Protein AF-A0A7V9IMY9-F1 (afdb_monomer_lite)

Secondary structure (DSSP, 8-state):
-HHHHHHSSTHHHH-HHHHHHH-EEEE-SSSSSS-SEEEEESS--EEEEEEEPPGGG--TT-TTTGGGS--TT-S-TT---SS--SS--SEEEEEEEEEEEEEETTT--EEEEEEEEEEEEESTTHHHH--

pLDDT: mean 79.29, std 16.55, range [34.88, 95.94]

Sequence (131 aa):
MLLEQTISTDEFARNREGVYAAARVSSDYNGDGVADSVAVLAERPTCLRARSVSLVDLDPSNPQDAPCFASASLSNPGLLPGSGGPAGSLCADTEWQLRVRSTDAQTGAAVTLNQGVTVRTAVIGLNTMCN

Radius of gyration: 18.72 Å; chains: 1; bounding box: 50×26×48 Å

Structure (mmCIF, N/CA/C/O backbone):
data_AF-A0A7V9IMY9-F1
#
_entry.id   AF-A0A7V9IMY9-F1
#
loop_
_atom_site.group_PDB
_atom_site.id
_atom_site.type_symbol
_atom_site.label_atom_id
_atom_site.label_alt_id
_atom_site.label_comp_id
_atom_site.label_asym_id
_atom_site.label_entity_id
_atom_site.label_seq_id
_atom_site.pdbx_PDB_ins_code
_atom_site.Cartn_x
_atom_site.Cartn_y
_atom_site.Cartn_z
_atom_site.occupancy
_atom_site.B_iso_or_equiv
_atom_site.auth_seq_id
_atom_site.auth_comp_id
_atom_site.auth_asym_id
_atom_site.auth_atom_id
_atom_site.pdbx_PDB_model_num
ATOM 1 N N . MET A 1 1 ? -10.168 3.951 2.131 1.00 67.75 1 MET A N 1
ATOM 2 C CA . MET A 1 1 ? -9.712 2.692 2.769 1.00 67.75 1 MET A CA 1
ATOM 3 C C . MET A 1 1 ? -8.195 2.758 2.940 1.00 67.75 1 MET A C 1
ATOM 5 O O . MET A 1 1 ? -7.551 3.255 2.027 1.00 67.75 1 MET A O 1
ATOM 9 N N . LEU A 1 2 ? -7.629 2.316 4.078 1.00 82.94 2 LEU A N 1
ATOM 10 C CA . LEU A 1 2 ? -6.191 2.477 4.385 1.00 82.94 2 LEU A CA 1
ATOM 11 C C . LEU A 1 2 ? -5.270 1.810 3.351 1.00 82.94 2 LEU A C 1
ATOM 13 O O . LEU A 1 2 ? -4.263 2.397 2.974 1.00 82.94 2 LEU A O 1
ATOM 17 N N . LEU A 1 3 ? -5.623 0.610 2.881 1.00 81.75 3 LEU A N 1
ATOM 18 C CA . LEU A 1 3 ? -4.826 -0.125 1.891 1.00 81.75 3 LEU A CA 1
ATOM 19 C C . LEU A 1 3 ? -4.687 0.666 0.591 1.00 81.75 3 LEU A C 1
ATOM 21 O O . LEU A 1 3 ? -3.566 0.912 0.167 1.00 81.75 3 LEU A O 1
ATOM 25 N N . GLU A 1 4 ? -5.799 1.168 0.048 1.00 77.62 4 GLU A N 1
ATOM 26 C CA . GLU A 1 4 ? -5.789 2.034 -1.138 1.00 77.62 4 GLU A CA 1
ATOM 27 C C . GLU A 1 4 ? -4.909 3.270 -0.934 1.00 77.62 4 GLU A C 1
ATOM 29 O O . GLU A 1 4 ? -4.053 3.535 -1.761 1.00 77.62 4 GLU A O 1
ATOM 34 N N . GLN A 1 5 ? -5.032 3.978 0.197 1.00 76.94 5 GLN A N 1
ATOM 35 C CA . GLN A 1 5 ? -4.184 5.149 0.480 1.00 76.94 5 GLN A CA 1
ATOM 36 C C . GLN A 1 5 ? -2.697 4.795 0.603 1.00 76.94 5 GLN A C 1
ATOM 38 O O . GLN A 1 5 ? -1.836 5.601 0.263 1.00 76.94 5 GLN A O 1
ATOM 43 N N . THR A 1 6 ? -2.401 3.592 1.099 1.00 77.56 6 THR A N 1
ATOM 44 C CA . THR A 1 6 ? -1.031 3.097 1.250 1.00 77.56 6 THR A CA 1
ATOM 45 C C . THR A 1 6 ? -0.400 2.863 -0.120 1.00 77.56 6 THR A C 1
ATOM 47 O O . THR A 1 6 ? 0.736 3.269 -0.327 1.00 77.56 6 THR A O 1
ATOM 50 N N . ILE A 1 7 ? -1.124 2.243 -1.058 1.00 79.94 7 ILE A N 1
ATOM 51 C CA . ILE A 1 7 ? -0.578 1.837 -2.366 1.00 79.94 7 ILE A CA 1
ATOM 52 C C . ILE A 1 7 ? -0.800 2.860 -3.485 1.00 79.94 7 ILE A C 1
ATOM 54 O O . ILE A 1 7 ? -0.134 2.780 -4.511 1.00 79.94 7 ILE A O 1
ATOM 58 N N . SER A 1 8 ? -1.714 3.822 -3.317 1.00 74.38 8 SER A N 1
ATOM 59 C CA . SER A 1 8 ? -2.053 4.815 -4.348 1.00 74.38 8 SER A CA 1
ATOM 60 C C . SER A 1 8 ? -1.018 5.932 -4.498 1.00 74.38 8 SER A C 1
ATOM 62 O O . SER A 1 8 ? -1.232 6.861 -5.273 1.00 74.38 8 SER A O 1
ATOM 64 N N . THR A 1 9 ? 0.061 5.899 -3.717 1.00 67.69 9 THR A N 1
ATOM 65 C CA . THR A 1 9 ? 1.118 6.913 -3.738 1.00 67.69 9 THR A CA 1
ATOM 66 C C . THR A 1 9 ? 2.412 6.297 -4.253 1.00 67.69 9 THR A C 1
ATOM 68 O O . THR A 1 9 ? 2.756 5.167 -3.905 1.00 67.69 9 THR A O 1
ATOM 71 N N . ASP A 1 10 ? 3.161 7.047 -5.064 1.00 67.31 10 ASP A N 1
ATOM 72 C CA . ASP A 1 10 ? 4.508 6.63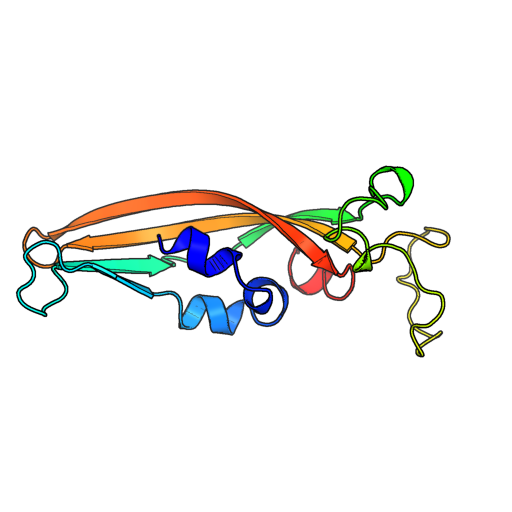4 -5.480 1.00 67.31 10 ASP A CA 1
ATOM 73 C C . ASP A 1 10 ? 5.475 6.532 -4.283 1.00 67.31 10 ASP A C 1
ATOM 75 O O . ASP A 1 10 ? 6.491 5.838 -4.344 1.00 67.31 10 ASP A O 1
ATOM 79 N N . GLU A 1 11 ? 5.113 7.163 -3.165 1.00 73.06 11 GLU A N 1
ATOM 80 C CA . GLU A 1 11 ? 5.820 7.128 -1.893 1.00 73.06 11 GLU A CA 1
ATOM 81 C C . GLU A 1 11 ? 5.939 5.709 -1.329 1.00 73.06 11 GLU A C 1
ATOM 83 O O . GLU A 1 11 ? 6.949 5.393 -0.706 1.00 73.06 11 GLU A O 1
ATOM 88 N N . PHE A 1 12 ? 4.989 4.806 -1.605 1.00 79.56 12 PHE A N 1
ATOM 89 C CA . PHE A 1 12 ? 5.133 3.402 -1.197 1.00 79.56 12 PHE A CA 1
ATOM 90 C C . PHE A 1 12 ? 6.365 2.749 -1.832 1.00 79.56 12 PHE A C 1
ATOM 92 O O . PHE A 1 12 ? 7.090 2.006 -1.168 1.00 79.56 12 PHE A O 1
ATOM 99 N N . ALA A 1 13 ? 6.638 3.075 -3.098 1.00 70.31 13 ALA A N 1
ATOM 100 C CA . ALA A 1 13 ? 7.803 2.588 -3.824 1.00 70.31 13 ALA A CA 1
ATOM 101 C C . ALA A 1 13 ? 9.092 3.352 -3.467 1.00 70.31 13 ALA A C 1
ATOM 103 O O . ALA A 1 13 ? 10.178 2.790 -3.579 1.00 70.31 13 ALA A O 1
ATOM 104 N N . ARG A 1 14 ? 9.005 4.617 -3.031 1.00 71.31 14 ARG A N 1
ATOM 105 C CA . ARG A 1 14 ? 10.181 5.470 -2.750 1.00 71.31 14 ARG A CA 1
ATOM 106 C C . ARG A 1 14 ? 10.624 5.480 -1.286 1.00 71.31 14 ARG A C 1
ATOM 108 O O . ARG A 1 14 ? 11.816 5.577 -1.011 1.00 71.31 14 ARG A O 1
ATOM 115 N N . ASN A 1 15 ? 9.681 5.387 -0.356 1.00 76.31 15 ASN A N 1
ATOM 116 C CA . ASN A 1 15 ? 9.878 5.557 1.081 1.00 76.31 15 ASN A CA 1
ATOM 117 C C . ASN A 1 15 ? 8.898 4.676 1.875 1.00 76.31 15 ASN A C 1
ATOM 119 O O . ASN A 1 15 ? 8.089 5.133 2.687 1.00 76.31 15 ASN A O 1
ATOM 123 N N . ARG A 1 16 ? 8.994 3.366 1.650 1.00 77.81 16 ARG A N 1
ATOM 124 C CA . ARG A 1 16 ? 8.134 2.362 2.288 1.00 77.81 16 ARG A CA 1
ATOM 125 C C . ARG A 1 16 ? 8.086 2.476 3.813 1.00 77.81 16 ARG A C 1
ATOM 127 O O . ARG A 1 16 ? 7.026 2.302 4.404 1.00 77.81 16 ARG A O 1
ATOM 134 N N . GLU A 1 17 ? 9.220 2.744 4.458 1.00 81.31 17 GLU A N 1
ATOM 135 C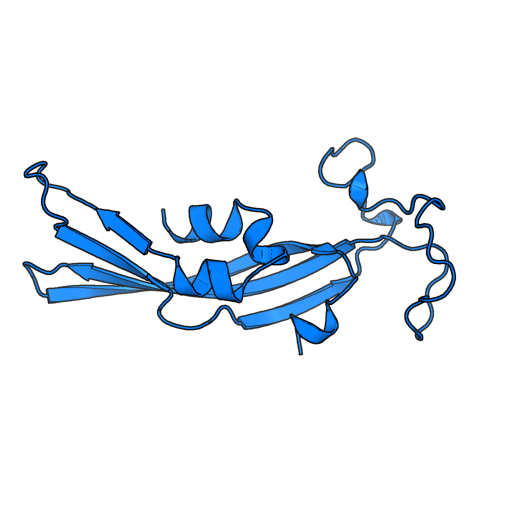 CA . GLU A 1 17 ? 9.286 2.852 5.922 1.00 81.31 17 GLU A CA 1
ATOM 136 C C . GLU A 1 17 ? 8.540 4.088 6.438 1.00 81.31 17 GLU A C 1
ATOM 138 O O . GLU A 1 17 ? 7.842 3.996 7.448 1.00 81.31 17 GLU A O 1
ATOM 143 N N . GLY A 1 18 ? 8.621 5.214 5.720 1.00 83.81 18 GLY A N 1
ATOM 144 C CA . GLY A 1 18 ? 7.825 6.404 6.011 1.00 83.81 18 GLY A CA 1
ATOM 145 C C . GLY A 1 18 ? 6.329 6.149 5.838 1.00 83.81 18 GLY A C 1
ATOM 146 O O . GLY A 1 18 ? 5.548 6.475 6.733 1.00 83.81 18 GLY A O 1
ATOM 147 N N . VAL A 1 19 ? 5.935 5.488 4.743 1.00 83.62 19 VAL A N 1
ATOM 148 C CA . VAL A 1 19 ? 4.536 5.094 4.512 1.00 83.62 19 VAL A CA 1
ATOM 149 C C . VAL A 1 19 ? 4.042 4.155 5.611 1.00 83.62 19 VAL A C 1
ATOM 151 O O . VAL A 1 19 ? 2.973 4.385 6.167 1.00 83.62 19 VAL A O 1
ATOM 154 N N . TYR A 1 20 ? 4.827 3.142 5.985 1.00 85.88 20 TYR A N 1
ATOM 155 C CA . TYR A 1 20 ? 4.481 2.231 7.076 1.00 85.88 20 TYR A CA 1
ATOM 156 C C . TYR A 1 20 ? 4.270 2.969 8.402 1.00 85.88 20 TYR A C 1
ATOM 158 O O . TYR A 1 20 ? 3.269 2.741 9.078 1.00 85.88 20 TYR A O 1
ATOM 166 N N . ALA A 1 21 ? 5.184 3.875 8.758 1.00 86.56 21 ALA A N 1
ATOM 167 C CA . ALA A 1 21 ? 5.111 4.626 10.007 1.00 86.56 21 ALA A CA 1
ATOM 168 C C . ALA A 1 21 ? 3.914 5.594 10.059 1.00 86.56 21 ALA A C 1
ATOM 170 O O . ALA A 1 21 ? 3.362 5.826 11.135 1.00 86.56 21 ALA A O 1
ATOM 171 N N . ALA A 1 22 ? 3.510 6.152 8.915 1.00 87.12 22 ALA A N 1
ATOM 172 C CA . ALA A 1 22 ? 2.414 7.115 8.820 1.00 87.12 22 ALA A CA 1
ATOM 173 C C . ALA A 1 22 ? 1.037 6.478 8.546 1.00 87.12 22 ALA A C 1
ATOM 175 O O . ALA A 1 22 ? 0.018 7.149 8.713 1.00 87.12 22 ALA A O 1
ATOM 176 N N . ALA A 1 23 ? 0.983 5.208 8.128 1.00 90.31 23 ALA A N 1
ATOM 177 C CA . ALA A 1 23 ? -0.235 4.536 7.677 1.00 90.31 23 ALA A CA 1
ATOM 178 C C . ALA A 1 23 ? -1.303 4.437 8.779 1.00 90.31 23 ALA A C 1
ATOM 180 O O . ALA A 1 23 ? -1.274 3.561 9.650 1.00 90.31 23 ALA A O 1
ATOM 181 N N . ARG A 1 24 ? -2.294 5.325 8.693 1.00 92.81 24 ARG A N 1
ATOM 182 C CA . ARG A 1 24 ? -3.415 5.423 9.625 1.00 92.81 24 ARG A CA 1
ATOM 183 C C . ARG A 1 24 ? -4.654 5.961 8.925 1.00 92.81 24 ARG A C 1
ATOM 185 O O . ARG A 1 24 ? -4.586 6.970 8.234 1.00 92.81 24 ARG A O 1
ATOM 192 N N . VAL A 1 25 ? -5.801 5.344 9.192 1.00 92.50 25 VAL A N 1
ATOM 193 C CA . VAL A 1 25 ? -7.118 5.912 8.872 1.00 92.50 25 VAL A CA 1
ATOM 194 C C . VAL A 1 25 ? -7.980 5.864 10.123 1.00 92.50 25 VAL A C 1
ATOM 196 O O . VAL A 1 25 ? -8.184 4.796 10.696 1.00 92.50 25 VAL A O 1
ATOM 199 N N . SER A 1 26 ? -8.488 7.023 10.526 1.00 93.50 26 SER A N 1
ATOM 200 C CA . SER A 1 26 ? -9.511 7.141 11.561 1.00 93.50 26 SER A CA 1
ATOM 201 C C . SER A 1 26 ? -10.885 7.205 10.899 1.00 93.50 26 SER A C 1
ATOM 203 O O . SER A 1 26 ? -11.043 7.883 9.884 1.00 93.50 26 SER A O 1
ATOM 205 N N . SER A 1 27 ? -11.858 6.492 11.454 1.00 92.31 27 SER A N 1
ATOM 206 C CA . SER A 1 27 ? -13.257 6.530 11.024 1.00 92.31 27 SER A CA 1
ATOM 207 C C . SER A 1 27 ? -14.126 6.963 12.196 1.00 92.31 27 SER A C 1
ATOM 209 O O . SER A 1 27 ? -13.998 6.408 13.284 1.00 92.31 27 SER A O 1
ATOM 211 N N . ASP A 1 28 ? -14.980 7.945 11.945 1.00 92.81 28 ASP A N 1
ATOM 212 C CA . ASP A 1 28 ? -16.042 8.414 12.832 1.00 92.81 28 ASP A CA 1
ATOM 213 C C . ASP A 1 28 ? -17.364 8.050 12.142 1.00 92.81 28 ASP A C 1
ATOM 215 O O . ASP A 1 28 ? -17.648 8.524 11.036 1.00 92.81 28 ASP A O 1
ATOM 219 N N . TYR A 1 29 ? -18.100 7.106 12.722 1.00 89.81 29 TYR A N 1
ATOM 220 C CA . TYR A 1 29 ? -19.331 6.568 12.149 1.00 89.81 29 TYR A CA 1
ATOM 221 C C . TYR A 1 29 ? -20.568 7.307 12.655 1.00 89.81 29 TYR A C 1
ATOM 223 O O . TYR A 1 29 ? -21.603 7.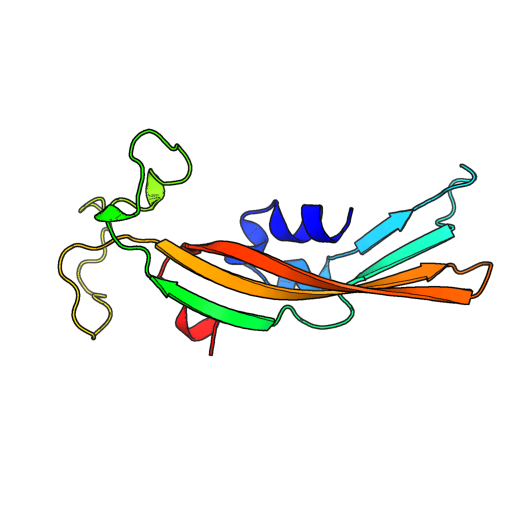272 11.983 1.00 89.81 29 TYR A O 1
ATOM 231 N N . ASN A 1 30 ? -20.481 7.943 13.825 1.00 90.31 30 ASN A N 1
ATOM 232 C CA . ASN A 1 30 ? -21.605 8.611 14.476 1.00 90.31 30 ASN A CA 1
ATOM 233 C C . ASN A 1 30 ? -21.599 10.146 14.274 1.00 90.31 30 ASN A C 1
ATOM 235 O O . ASN A 1 30 ? -22.629 10.790 14.487 1.00 90.31 30 ASN A O 1
ATOM 239 N N . GLY A 1 31 ? -20.488 10.711 13.796 1.00 92.31 31 GLY A N 1
ATOM 240 C CA . GLY A 1 31 ? -20.309 12.124 13.474 1.00 92.31 31 GLY A CA 1
ATOM 241 C C . GLY A 1 31 ? -20.045 13.030 14.680 1.00 92.31 31 GLY A C 1
ATOM 242 O O . GLY A 1 31 ? -20.291 14.235 14.578 1.00 92.31 31 GLY A O 1
ATOM 243 N N . ASP A 1 32 ? -19.605 12.492 15.818 1.00 93.56 32 ASP A N 1
ATOM 244 C CA . ASP A 1 32 ? -19.355 13.262 17.044 1.00 93.56 32 ASP A CA 1
ATOM 245 C C . ASP A 1 32 ? -17.976 13.954 17.078 1.00 93.56 32 ASP A C 1
ATOM 247 O O . ASP A 1 32 ? -17.686 14.732 17.994 1.00 93.56 32 ASP A O 1
ATOM 251 N N . GLY A 1 33 ? -17.146 13.734 16.052 1.00 91.88 33 GLY A N 1
ATOM 252 C CA . GLY A 1 33 ? -15.805 14.301 15.930 1.00 91.88 33 GLY A CA 1
ATOM 253 C C . GLY A 1 33 ? -14.724 13.509 16.672 1.00 91.88 33 GLY A C 1
ATOM 254 O O . GLY A 1 33 ? -13.556 13.914 16.654 1.00 91.88 33 GLY A O 1
ATOM 255 N N . VAL A 1 34 ? -15.077 12.388 17.300 1.00 91.69 34 VAL A N 1
ATOM 256 C CA . VAL A 1 34 ? -14.166 11.419 17.907 1.00 91.69 34 VAL A CA 1
ATOM 257 C C . VAL A 1 34 ? -14.074 10.198 16.992 1.00 91.69 34 VAL A C 1
ATOM 259 O O . VAL A 1 34 ? -15.042 9.734 16.408 1.00 91.69 34 VAL A O 1
ATOM 262 N N . ALA A 1 35 ? -12.868 9.657 16.827 1.00 92.75 35 ALA A N 1
ATOM 263 C CA . ALA A 1 35 ? -12.696 8.452 16.026 1.00 92.75 35 ALA A CA 1
ATOM 264 C C . ALA A 1 35 ? -13.261 7.225 16.762 1.00 92.75 35 ALA A C 1
ATOM 266 O O . ALA A 1 35 ? -12.737 6.845 17.811 1.00 92.75 35 ALA A O 1
ATOM 267 N N . ASP A 1 36 ? -14.247 6.564 16.160 1.00 92.44 36 ASP A N 1
ATOM 268 C CA . ASP A 1 36 ? -14.792 5.287 16.629 1.00 92.44 36 ASP A CA 1
ATOM 269 C C . ASP A 1 36 ? -13.829 4.130 16.348 1.00 92.44 36 ASP A C 1
ATOM 271 O O . ASP A 1 36 ? -13.588 3.267 17.195 1.00 92.44 36 ASP A O 1
ATOM 275 N N . SER A 1 37 ? -13.241 4.122 15.147 1.00 93.88 37 SER A N 1
ATOM 276 C CA . SER A 1 37 ? -12.295 3.090 14.733 1.00 93.88 37 SER A CA 1
ATOM 277 C C . SER A 1 37 ? -11.021 3.664 14.141 1.00 93.88 37 SER A C 1
ATOM 279 O O . SER A 1 37 ? -11.015 4.663 13.420 1.00 93.88 37 SER A O 1
ATOM 281 N N . VAL A 1 38 ? -9.917 2.981 14.425 1.00 95.56 38 VAL A N 1
ATOM 282 C CA . VAL A 1 38 ? -8.598 3.300 13.897 1.00 95.56 38 VAL A CA 1
ATOM 283 C C . VAL A 1 38 ? -8.036 2.078 13.190 1.00 95.56 38 VAL A C 1
ATOM 285 O O . VAL A 1 38 ? -7.806 1.042 13.820 1.00 95.56 38 VAL A O 1
ATOM 288 N N . ALA A 1 39 ? -7.747 2.238 11.900 1.00 94.81 39 ALA A N 1
ATOM 289 C CA . ALA A 1 39 ? -7.001 1.286 11.094 1.00 94.81 39 ALA A CA 1
ATOM 290 C C . ALA A 1 39 ? -5.531 1.702 10.989 1.00 94.81 39 ALA A C 1
ATOM 292 O O . ALA A 1 39 ? -5.232 2.861 10.695 1.00 94.81 39 ALA A O 1
ATOM 293 N N . VAL A 1 40 ? -4.625 0.743 11.179 1.00 94.88 40 VAL A N 1
ATOM 294 C CA . VAL A 1 40 ? -3.171 0.893 10.996 1.00 94.88 40 VAL A CA 1
ATOM 295 C C . VAL A 1 40 ? -2.595 -0.325 10.277 1.00 94.88 40 VAL A C 1
ATOM 297 O O . VAL A 1 40 ? -3.207 -1.398 10.283 1.00 94.88 40 VAL A O 1
ATOM 300 N N . LEU A 1 41 ? -1.403 -0.192 9.693 1.00 92.88 41 LEU A N 1
ATOM 301 C CA . LEU A 1 41 ? -0.620 -1.366 9.304 1.00 92.88 41 LEU A CA 1
ATOM 302 C C . LEU A 1 41 ? -0.141 -2.084 10.571 1.00 92.88 41 LEU A C 1
ATOM 304 O O . LEU A 1 41 ? 0.481 -1.486 11.444 1.00 92.88 41 LEU A O 1
ATOM 308 N N . ALA A 1 42 ? -0.477 -3.364 10.689 1.00 92.94 42 ALA A N 1
ATOM 309 C CA . ALA A 1 42 ? -0.131 -4.180 11.848 1.00 92.94 42 ALA A CA 1
ATOM 310 C C . ALA A 1 42 ? 1.329 -4.655 11.808 1.00 92.94 42 ALA A C 1
ATOM 312 O O . ALA A 1 42 ? 1.922 -4.919 12.849 1.00 92.94 42 ALA A O 1
ATOM 313 N N . GLU A 1 43 ? 1.885 -4.782 10.604 1.00 91.19 43 GLU A N 1
ATOM 314 C CA . GLU A 1 43 ? 3.234 -5.270 10.327 1.00 91.19 43 GLU A CA 1
ATOM 315 C C . GLU A 1 43 ? 3.824 -4.480 9.154 1.00 91.19 43 GLU A C 1
ATOM 317 O O . GLU A 1 43 ? 3.083 -3.907 8.345 1.00 91.19 43 GLU A O 1
ATOM 322 N N . ARG A 1 44 ? 5.160 -4.464 9.042 1.00 89.00 44 ARG A N 1
ATOM 323 C CA . ARG A 1 44 ? 5.826 -3.866 7.879 1.00 89.00 44 ARG A CA 1
ATOM 324 C C . ARG A 1 44 ? 5.405 -4.603 6.599 1.00 89.00 44 ARG A C 1
ATOM 326 O O . ARG A 1 44 ? 5.381 -5.837 6.605 1.00 89.00 44 ARG A O 1
ATOM 333 N N . PRO A 1 45 ? 5.130 -3.881 5.496 1.00 89.44 45 PRO A N 1
ATOM 334 C CA . PRO A 1 45 ? 4.875 -4.494 4.199 1.00 89.44 45 PRO A CA 1
ATOM 335 C C . PRO A 1 45 ? 5.999 -5.451 3.806 1.00 89.44 45 PRO A C 1
ATOM 337 O O . PRO A 1 45 ? 7.173 -5.073 3.805 1.00 89.44 45 PRO A O 1
ATOM 340 N N . THR A 1 46 ? 5.629 -6.679 3.456 1.00 89.12 46 THR A N 1
ATOM 341 C CA . THR A 1 46 ? 6.587 -7.712 3.047 1.00 89.12 46 THR A CA 1
ATOM 342 C C . THR A 1 46 ? 6.455 -7.943 1.555 1.00 89.12 46 THR A C 1
ATOM 344 O O . THR A 1 46 ? 5.354 -8.212 1.074 1.00 89.12 46 THR A O 1
ATOM 347 N N . CYS A 1 47 ? 7.559 -7.831 0.822 1.00 89.88 47 CYS A N 1
ATOM 348 C CA . CYS A 1 47 ? 7.568 -8.208 -0.582 1.00 89.88 47 CYS A CA 1
ATOM 349 C C . CYS A 1 47 ? 7.627 -9.731 -0.686 1.00 89.88 47 CYS A C 1
ATOM 351 O O . CYS A 1 47 ? 8.510 -10.361 -0.111 1.00 89.88 47 CYS A O 1
ATOM 353 N N . LEU A 1 48 ? 6.675 -10.315 -1.404 1.00 91.25 48 LEU A N 1
ATOM 354 C CA . LEU A 1 48 ? 6.569 -11.754 -1.617 1.00 91.25 48 LEU A CA 1
ATOM 355 C C . LEU A 1 48 ? 7.297 -12.194 -2.887 1.00 91.25 48 LEU A C 1
ATOM 357 O O . LEU A 1 48 ? 7.917 -13.254 -2.912 1.00 91.25 48 LEU A O 1
ATOM 361 N N . ARG A 1 49 ? 7.195 -11.399 -3.957 1.00 87.50 49 ARG A N 1
ATOM 362 C CA . ARG A 1 49 ? 7.889 -11.658 -5.220 1.00 87.50 49 ARG A CA 1
ATOM 363 C C . ARG A 1 49 ? 8.141 -10.380 -5.997 1.00 87.50 49 ARG A C 1
ATOM 365 O O . ARG A 1 49 ? 7.378 -9.423 -5.905 1.00 87.50 49 ARG A O 1
ATOM 372 N N . ALA A 1 50 ? 9.180 -10.416 -6.818 1.00 86.44 50 ALA A N 1
ATOM 373 C CA . ALA A 1 50 ? 9.494 -9.379 -7.780 1.00 86.44 50 ALA A CA 1
ATOM 374 C C . ALA A 1 50 ? 9.835 -10.010 -9.131 1.00 86.44 50 ALA A C 1
ATOM 376 O O . ALA A 1 50 ? 10.513 -11.038 -9.192 1.00 86.44 50 ALA A O 1
ATOM 377 N N . ARG A 1 51 ? 9.369 -9.393 -10.215 1.00 84.62 51 ARG A N 1
ATOM 378 C CA . ARG A 1 51 ? 9.653 -9.815 -11.586 1.00 84.62 51 ARG A CA 1
ATOM 379 C C . ARG A 1 51 ? 9.930 -8.585 -12.440 1.00 84.62 51 ARG A C 1
ATOM 381 O O . ARG A 1 51 ? 9.056 -7.739 -12.595 1.00 84.62 51 ARG A O 1
ATOM 388 N N . SER A 1 52 ? 11.113 -8.516 -13.045 1.00 83.12 52 SER A N 1
ATOM 389 C CA . SER A 1 52 ? 11.401 -7.507 -14.069 1.00 83.12 52 SER A CA 1
ATOM 390 C C . SER A 1 52 ? 10.426 -7.640 -15.239 1.00 83.12 52 SER A C 1
ATOM 392 O O . SER A 1 52 ? 10.184 -8.747 -15.732 1.00 83.12 52 SER A O 1
ATOM 394 N N . VAL A 1 53 ? 9.869 -6.514 -15.678 1.00 83.31 53 VAL A N 1
ATOM 395 C CA . VAL A 1 53 ? 8.924 -6.472 -16.796 1.00 83.31 53 VAL A CA 1
ATOM 396 C C . VAL A 1 53 ? 9.704 -6.591 -18.106 1.00 83.31 53 VAL A C 1
ATOM 398 O O . VAL A 1 53 ? 10.784 -6.021 -18.259 1.00 83.31 53 VAL A O 1
ATOM 401 N N . SER A 1 54 ? 9.197 -7.366 -19.062 1.00 82.38 54 SER A N 1
ATOM 402 C CA . SER A 1 54 ? 9.805 -7.437 -20.393 1.00 82.38 54 SER A CA 1
ATOM 403 C C . SER A 1 54 ? 9.299 -6.294 -21.270 1.00 82.38 54 SER A C 1
ATOM 405 O O . SER A 1 54 ? 8.153 -5.884 -21.133 1.00 82.38 54 SER A O 1
ATOM 407 N N . LEU A 1 55 ? 10.102 -5.815 -22.227 1.00 80.44 55 LEU A N 1
ATOM 408 C CA . LEU A 1 55 ? 9.646 -4.784 -23.174 1.00 80.44 55 LEU A CA 1
ATOM 409 C C . LEU A 1 55 ? 8.429 -5.228 -24.000 1.00 80.44 55 LEU A C 1
ATOM 411 O O . LEU A 1 55 ? 7.626 -4.388 -24.381 1.00 80.44 55 LEU A O 1
ATOM 415 N N . VAL A 1 56 ? 8.285 -6.533 -24.263 1.00 81.94 56 VAL A N 1
ATOM 416 C CA . VAL A 1 56 ? 7.121 -7.081 -24.987 1.00 81.94 56 VAL A CA 1
ATOM 417 C C . VAL A 1 56 ? 5.843 -7.104 -24.143 1.00 81.94 56 VAL A C 1
ATOM 419 O O . VAL A 1 56 ? 4.763 -7.243 -24.703 1.00 81.94 56 VAL A O 1
ATOM 422 N N . ASP A 1 57 ? 5.973 -6.972 -22.819 1.00 83.25 57 ASP A N 1
ATOM 423 C CA . ASP A 1 57 ? 4.857 -6.932 -21.867 1.00 83.25 57 ASP A CA 1
ATOM 424 C C . ASP A 1 57 ? 4.406 -5.481 -21.575 1.00 83.25 57 ASP A C 1
ATOM 426 O O . ASP A 1 57 ? 3.496 -5.275 -20.772 1.00 83.25 57 ASP A O 1
ATOM 430 N N . LEU A 1 58 ? 5.052 -4.474 -22.183 1.00 83.69 58 LEU A N 1
ATOM 431 C CA . LEU A 1 58 ? 4.698 -3.060 -22.039 1.00 83.69 58 LEU A CA 1
ATOM 432 C C . LEU A 1 58 ? 3.752 -2.611 -23.152 1.00 83.69 58 LEU A C 1
ATOM 434 O O . LEU A 1 58 ? 3.976 -2.903 -24.329 1.00 83.69 58 LEU A O 1
ATOM 438 N N . ASP A 1 59 ? 2.753 -1.813 -22.789 1.00 86.56 59 ASP A N 1
ATOM 439 C CA . ASP A 1 59 ? 1.847 -1.181 -23.741 1.00 86.56 59 ASP A CA 1
ATOM 440 C C . ASP A 1 59 ? 2.226 0.301 -23.936 1.00 86.56 59 ASP A C 1
ATOM 442 O O . ASP A 1 59 ? 2.051 1.107 -23.023 1.00 86.56 59 ASP A O 1
ATOM 446 N N . PRO A 1 60 ? 2.711 0.720 -25.120 1.00 81.06 60 PRO A N 1
ATOM 447 C CA . PRO A 1 60 ? 3.071 2.118 -25.369 1.00 81.06 60 PRO A CA 1
ATOM 448 C C . PRO A 1 60 ? 1.869 3.075 -25.341 1.00 81.06 60 PRO A C 1
ATOM 450 O O . PRO A 1 60 ? 2.061 4.288 -25.256 1.00 81.06 60 PRO A O 1
ATOM 453 N N . SER A 1 61 ? 0.640 2.558 -25.425 1.00 87.56 61 SER A N 1
ATOM 454 C CA . SER A 1 61 ? -0.585 3.347 -25.271 1.00 87.56 61 SER A CA 1
ATOM 455 C C . SER A 1 61 ? -1.008 3.521 -23.809 1.00 87.56 61 SER A C 1
ATOM 457 O O . SER A 1 61 ? -1.826 4.394 -23.516 1.00 87.56 61 SER A O 1
ATOM 459 N N . ASN A 1 62 ? -0.419 2.751 -22.886 1.00 83.88 62 ASN A N 1
ATOM 460 C CA . ASN A 1 62 ? -0.641 2.869 -21.453 1.00 83.88 62 ASN A CA 1
ATOM 461 C C . ASN A 1 62 ? 0.310 3.922 -20.848 1.00 83.88 62 ASN A C 1
ATOM 463 O O . ASN A 1 62 ? 1.522 3.699 -20.780 1.00 83.88 62 ASN A O 1
ATOM 467 N N . PRO A 1 63 ? -0.203 5.049 -20.319 1.00 83.25 63 PRO A N 1
ATOM 468 C CA . PRO A 1 63 ? 0.637 6.078 -19.705 1.00 83.25 63 PRO A CA 1
ATOM 469 C C . PRO A 1 63 ? 1.472 5.579 -18.518 1.00 83.25 63 PRO A C 1
ATOM 471 O O . PRO A 1 63 ? 2.508 6.168 -18.219 1.00 83.25 63 PRO A O 1
ATOM 474 N N . GLN A 1 64 ? 1.044 4.501 -17.850 1.00 79.25 64 GLN A N 1
ATOM 475 C CA . GLN A 1 64 ? 1.777 3.894 -16.732 1.00 79.25 64 GLN A CA 1
ATOM 476 C C . GLN A 1 64 ? 3.021 3.116 -17.188 1.00 79.25 64 GLN A C 1
ATOM 478 O O . GLN A 1 64 ? 3.936 2.912 -16.393 1.00 79.25 64 GLN A O 1
ATOM 483 N N . ASP A 1 65 ? 3.082 2.728 -18.464 1.00 81.81 65 ASP A N 1
ATOM 484 C CA . ASP A 1 65 ? 4.199 1.972 -19.037 1.00 81.81 65 ASP A CA 1
ATOM 485 C C . ASP A 1 65 ? 5.216 2.882 -19.726 1.00 81.81 65 ASP A C 1
ATOM 487 O O . ASP A 1 65 ? 6.365 2.487 -19.923 1.00 81.81 65 ASP A O 1
ATOM 491 N N . ALA A 1 66 ? 4.838 4.128 -20.028 1.00 82.06 66 ALA A N 1
ATOM 492 C CA . ALA A 1 66 ? 5.719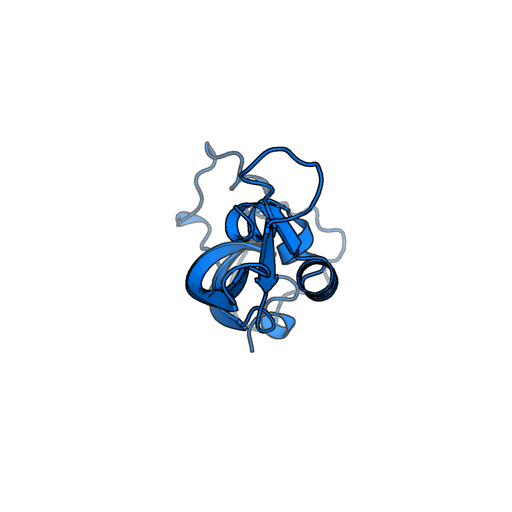 5.123 -20.633 1.00 82.06 66 ALA A CA 1
ATOM 493 C C . ALA A 1 66 ? 7.079 5.277 -19.905 1.00 82.06 66 ALA A C 1
ATOM 495 O O . ALA A 1 66 ? 8.103 5.293 -20.592 1.00 82.06 66 ALA A O 1
ATOM 496 N N . PRO A 1 67 ? 7.155 5.316 -18.555 1.00 79.50 67 PRO A N 1
ATOM 497 C CA . PRO A 1 67 ? 8.431 5.398 -17.830 1.00 79.50 67 PRO A CA 1
ATOM 498 C C . PRO A 1 67 ? 9.244 4.095 -17.862 1.00 79.50 67 PRO A C 1
ATOM 500 O O . PRO A 1 67 ? 10.432 4.093 -17.544 1.00 79.50 67 PRO A O 1
ATOM 503 N N . CYS A 1 68 ? 8.596 2.979 -18.197 1.00 81.50 68 CYS A N 1
ATOM 504 C CA . CYS A 1 68 ? 9.180 1.645 -18.188 1.00 81.50 68 CYS A CA 1
ATOM 505 C C . CYS A 1 68 ? 9.914 1.314 -19.489 1.00 81.50 68 CYS A C 1
ATOM 507 O O . CYS A 1 68 ? 10.718 0.377 -19.503 1.00 81.50 68 CYS A O 1
ATOM 509 N N . PHE A 1 69 ? 9.672 2.066 -20.565 1.00 80.06 69 PHE A N 1
ATOM 510 C CA . PHE A 1 69 ? 10.488 2.002 -21.771 1.00 80.06 69 PHE A CA 1
ATOM 511 C C . PHE A 1 69 ? 11.854 2.638 -21.497 1.00 80.06 69 PHE A C 1
ATOM 513 O O . PHE A 1 69 ? 11.950 3.740 -20.961 1.00 80.06 69 PHE A O 1
ATOM 520 N N . ALA A 1 70 ? 12.932 1.943 -21.862 1.00 66.88 70 ALA A N 1
ATOM 521 C CA . ALA A 1 70 ? 14.282 2.461 -21.695 1.00 66.88 70 ALA A CA 1
ATOM 522 C C . ALA A 1 70 ? 14.480 3.723 -22.547 1.00 66.88 70 ALA A C 1
ATOM 524 O O . ALA A 1 70 ? 14.636 3.634 -23.766 1.00 66.88 70 ALA A O 1
ATOM 525 N N . SER A 1 71 ? 14.539 4.904 -21.927 1.00 52.06 71 SER A N 1
ATOM 526 C CA . SER A 1 71 ? 15.218 6.022 -22.569 1.00 52.06 71 SER A CA 1
ATOM 527 C C . SER A 1 71 ? 16.718 5.801 -22.389 1.00 52.06 71 SER A C 1
ATOM 529 O O . SER A 1 71 ? 17.229 5.648 -21.279 1.00 52.06 71 SER A O 1
ATOM 531 N N . ALA A 1 72 ? 17.465 5.816 -23.487 1.00 41.16 72 ALA A N 1
ATOM 532 C CA . ALA A 1 72 ? 18.927 5.848 -23.488 1.00 41.16 72 ALA A CA 1
ATOM 533 C C . ALA A 1 72 ? 19.508 7.149 -22.866 1.00 41.16 72 ALA A C 1
ATOM 535 O O . ALA A 1 72 ? 20.620 7.550 -23.193 1.00 41.16 72 ALA A O 1
ATOM 536 N N . SER A 1 73 ? 18.754 7.840 -22.000 1.00 40.81 73 SER A N 1
ATOM 537 C CA . SER A 1 73 ? 19.069 9.148 -21.421 1.00 40.81 73 SER A CA 1
ATOM 538 C C . SER A 1 73 ? 19.282 9.116 -19.905 1.00 40.81 73 SER A C 1
ATOM 540 O O . SER A 1 73 ? 19.343 10.179 -19.290 1.00 40.81 73 SER A O 1
ATOM 542 N N . LEU A 1 74 ? 19.388 7.939 -19.275 1.00 42.28 74 LEU A N 1
ATOM 543 C CA . LEU A 1 74 ? 19.912 7.869 -17.912 1.00 42.28 74 LEU A CA 1
ATOM 544 C C . LEU A 1 74 ? 21.407 8.200 -17.961 1.00 42.28 74 LEU A C 1
ATOM 546 O O . LEU A 1 74 ? 22.230 7.405 -18.406 1.00 42.28 74 LEU A O 1
ATOM 550 N N . SER A 1 75 ? 21.743 9.397 -17.491 1.00 39.31 75 SER A N 1
ATOM 551 C CA . SER A 1 75 ? 23.059 10.050 -17.449 1.00 39.31 75 SER A CA 1
ATOM 552 C C . SER A 1 75 ? 24.135 9.319 -16.624 1.00 39.31 75 SER A C 1
ATOM 554 O O . SER A 1 75 ? 25.151 9.916 -16.285 1.00 39.31 75 SER A O 1
ATOM 556 N N . ASN A 1 76 ? 23.926 8.044 -16.284 1.00 42.25 76 ASN A N 1
ATOM 557 C C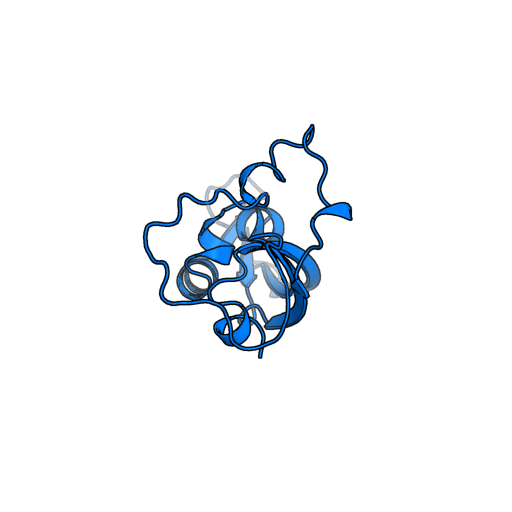A . ASN A 1 76 ? 24.851 7.195 -15.540 1.00 42.25 76 ASN A CA 1
ATOM 558 C C . ASN A 1 76 ? 25.078 5.871 -16.296 1.00 42.25 76 ASN A C 1
ATOM 560 O O . ASN A 1 76 ? 24.411 4.876 -16.016 1.00 42.25 76 ASN A O 1
ATOM 564 N N . PRO A 1 77 ? 26.051 5.819 -17.223 1.00 39.94 77 PRO A N 1
ATOM 565 C CA . PRO A 1 77 ? 26.359 4.626 -18.019 1.00 39.94 77 PRO A CA 1
ATOM 566 C C . PRO A 1 77 ? 27.080 3.514 -17.225 1.00 39.94 77 PRO A C 1
ATOM 568 O O . PRO A 1 77 ? 27.499 2.518 -17.806 1.00 39.94 77 PRO A O 1
ATOM 571 N N . GLY A 1 78 ? 27.265 3.676 -15.909 1.00 37.75 78 GLY A N 1
ATOM 572 C CA . GLY A 1 78 ? 28.123 2.817 -15.084 1.00 37.75 78 GLY A CA 1
ATOM 573 C C . GLY A 1 78 ? 27.423 1.720 -14.276 1.00 37.75 78 GLY A C 1
ATOM 574 O O . GLY A 1 78 ? 28.116 0.940 -13.631 1.00 37.75 78 GLY A O 1
ATOM 575 N N . LEU A 1 79 ? 26.088 1.643 -14.277 1.00 42.56 79 LEU A N 1
ATOM 576 C CA . LEU A 1 79 ? 25.348 0.674 -13.458 1.00 42.56 79 LEU A CA 1
ATOM 577 C C . LEU A 1 79 ? 24.371 -0.149 -14.306 1.00 42.56 79 LEU A C 1
ATOM 579 O O . LEU A 1 79 ? 23.155 -0.068 -14.159 1.00 42.56 79 LEU A O 1
ATOM 583 N N . LEU A 1 80 ? 24.923 -0.962 -15.205 1.00 44.78 80 LEU A N 1
ATOM 584 C CA . LEU A 1 80 ? 24.211 -2.139 -15.696 1.00 44.78 80 LEU A CA 1
ATOM 585 C C . LEU A 1 80 ? 24.097 -3.121 -14.516 1.00 44.78 80 LEU A C 1
ATOM 587 O O . LEU A 1 80 ? 25.136 -3.470 -13.948 1.00 44.78 80 LEU A O 1
ATOM 591 N N . PRO A 1 81 ? 22.900 -3.585 -14.111 1.00 40.91 81 PRO A N 1
ATOM 592 C CA . PRO A 1 81 ? 22.820 -4.686 -13.166 1.00 40.91 81 PRO A CA 1
ATOM 593 C C . PRO A 1 81 ? 23.492 -5.901 -13.810 1.00 40.91 81 PRO A C 1
ATOM 595 O O . PRO A 1 81 ? 23.116 -6.351 -14.894 1.00 40.91 81 PRO A O 1
ATOM 598 N N . GLY A 1 82 ? 24.547 -6.390 -13.159 1.00 36.94 82 GLY A N 1
ATOM 599 C CA . GLY A 1 82 ? 25.287 -7.577 -13.562 1.00 36.94 82 GLY A CA 1
ATOM 600 C C . GLY A 1 82 ? 24.413 -8.822 -13.454 1.00 36.94 82 GLY A C 1
ATOM 601 O O . GLY A 1 82 ? 24.438 -9.510 -12.442 1.00 36.94 82 GLY A O 1
ATOM 602 N N . SER A 1 83 ? 23.597 -9.070 -14.476 1.00 35.28 83 SER A N 1
ATOM 603 C CA . SER A 1 83 ? 23.052 -10.373 -14.885 1.00 35.28 83 SER A CA 1
ATOM 604 C C . SER A 1 83 ? 22.130 -10.195 -16.103 1.00 35.28 83 SER A C 1
ATOM 606 O O . SER A 1 83 ? 20.913 -10.159 -16.001 1.00 35.28 83 SER A O 1
ATOM 608 N N . GLY A 1 84 ? 22.740 -10.084 -17.288 1.00 36.91 84 GLY A N 1
ATOM 609 C CA . GLY A 1 84 ? 22.207 -10.657 -18.532 1.00 36.91 84 GLY A CA 1
ATOM 610 C C . GLY A 1 84 ? 20.813 -10.247 -19.026 1.00 36.91 84 GLY A C 1
ATOM 611 O O . GLY A 1 84 ? 19.976 -11.119 -19.234 1.00 36.91 84 GLY A O 1
ATOM 612 N N . GLY A 1 85 ? 20.605 -8.974 -19.370 1.00 34.88 85 GLY A N 1
ATOM 613 C CA . GLY A 1 85 ? 19.537 -8.580 -20.298 1.00 34.88 85 GLY A CA 1
ATOM 614 C C . GLY A 1 85 ? 19.972 -7.416 -21.201 1.00 34.88 85 GLY A C 1
ATOM 615 O O . GLY A 1 85 ? 20.491 -6.433 -20.673 1.00 34.88 85 GLY A O 1
ATOM 616 N N . PRO A 1 86 ? 19.809 -7.491 -22.540 1.00 42.97 86 PRO A N 1
ATOM 617 C CA . PRO A 1 86 ? 20.010 -6.336 -23.419 1.00 42.97 86 PRO A CA 1
ATOM 618 C C . PRO A 1 86 ? 18.926 -5.293 -23.112 1.00 42.97 86 PRO A C 1
ATOM 620 O O . PRO A 1 86 ? 17.877 -5.688 -22.618 1.00 42.97 86 PRO A O 1
ATOM 623 N N . ALA A 1 87 ? 19.173 -4.005 -23.393 1.00 52.28 87 ALA A N 1
ATOM 624 C CA . ALA A 1 87 ? 18.180 -2.914 -23.471 1.00 52.28 87 ALA A CA 1
ATOM 625 C C . ALA A 1 87 ? 16.746 -3.317 -23.040 1.00 52.28 87 ALA A C 1
ATOM 627 O O . ALA A 1 87 ? 15.929 -3.681 -23.881 1.00 52.28 87 ALA A O 1
ATOM 628 N N . GLY A 1 88 ? 16.488 -3.364 -21.729 1.00 63.66 88 GLY A N 1
ATOM 629 C CA . GLY A 1 88 ? 15.274 -3.946 -21.139 1.00 63.66 88 GLY A CA 1
ATOM 630 C C . GLY A 1 88 ? 14.387 -2.897 -20.471 1.00 63.66 88 GLY A C 1
ATOM 631 O O . GLY A 1 88 ? 14.751 -1.725 -20.417 1.00 63.66 88 GLY A O 1
ATOM 632 N N . SER A 1 89 ? 13.221 -3.301 -19.955 1.00 76.56 89 SER A N 1
ATOM 633 C CA . SER A 1 89 ? 12.354 -2.379 -19.212 1.00 76.56 89 SER A CA 1
ATOM 634 C C . SER A 1 89 ? 13.051 -1.835 -17.963 1.00 76.56 89 SER A C 1
ATOM 636 O O . SER A 1 89 ? 13.796 -2.551 -17.292 1.00 76.56 89 SER A O 1
ATOM 638 N N . LEU A 1 90 ? 12.760 -0.581 -17.615 1.00 83.38 90 LEU A N 1
ATOM 639 C CA . LEU A 1 90 ? 13.191 0.037 -16.359 1.00 83.38 90 LEU A CA 1
ATOM 640 C C . LEU A 1 90 ? 12.291 -0.326 -15.167 1.00 83.38 90 LEU A C 1
ATOM 642 O O . LEU A 1 90 ? 12.550 0.141 -14.057 1.00 83.38 90 LEU A O 1
ATOM 646 N N . CYS A 1 91 ? 11.261 -1.152 -15.369 1.00 85.50 91 CYS A N 1
ATOM 647 C CA . CYS A 1 91 ? 10.275 -1.490 -14.348 1.00 85.50 91 CYS A CA 1
ATOM 648 C C . CYS A 1 91 ? 10.270 -2.973 -13.955 1.00 85.50 91 CYS A C 1
ATOM 650 O O . CYS A 1 91 ? 10.618 -3.862 -14.735 1.00 85.50 91 CYS A O 1
ATOM 652 N N . ALA A 1 92 ? 9.821 -3.230 -12.732 1.00 85.06 92 ALA A N 1
ATOM 653 C CA . ALA A 1 92 ? 9.503 -4.543 -12.197 1.00 85.06 92 ALA A CA 1
ATOM 654 C C . ALA A 1 92 ? 8.101 -4.528 -11.578 1.00 85.06 92 ALA A C 1
ATOM 656 O O . ALA A 1 92 ? 7.705 -3.553 -10.935 1.00 85.06 92 ALA A O 1
ATOM 657 N N . ASP A 1 93 ? 7.381 -5.633 -11.739 1.00 86.50 93 ASP A N 1
ATOM 658 C CA . ASP A 1 93 ? 6.159 -5.901 -10.994 1.00 86.50 93 ASP A CA 1
ATOM 659 C C . ASP A 1 93 ? 6.535 -6.577 -9.674 1.00 86.50 93 ASP A C 1
ATOM 661 O O . ASP A 1 93 ? 7.259 -7.577 -9.642 1.00 86.50 93 ASP A O 1
ATOM 665 N N . THR A 1 94 ? 6.056 -6.008 -8.575 1.00 86.31 94 THR A N 1
ATOM 666 C CA . THR A 1 94 ? 6.300 -6.496 -7.216 1.00 86.31 94 THR A CA 1
ATOM 667 C C . THR A 1 94 ? 4.992 -6.862 -6.556 1.00 86.31 94 THR A C 1
ATOM 669 O O . THR A 1 94 ? 3.984 -6.189 -6.760 1.00 86.31 94 THR A O 1
ATOM 672 N N . GLU A 1 95 ? 5.001 -7.914 -5.750 1.00 90.44 95 GLU A N 1
ATOM 673 C CA . GLU A 1 95 ? 3.852 -8.296 -4.944 1.00 90.44 95 GLU A CA 1
ATOM 674 C C . GLU A 1 95 ? 4.150 -8.173 -3.476 1.00 90.44 95 GLU A C 1
ATOM 676 O O . GLU A 1 95 ? 5.184 -8.630 -2.993 1.00 90.44 95 GLU A O 1
ATOM 681 N N . TRP A 1 96 ? 3.192 -7.595 -2.770 1.00 89.88 96 TRP A N 1
ATOM 682 C CA . TRP A 1 96 ? 3.325 -7.238 -1.379 1.00 89.88 96 TRP A CA 1
ATOM 683 C C . TRP A 1 96 ? 2.196 -7.840 -0.574 1.00 89.88 96 TRP A C 1
ATOM 685 O O . TRP A 1 96 ? 1.035 -7.794 -0.977 1.00 89.88 96 TRP A O 1
ATOM 695 N N . GLN A 1 97 ? 2.538 -8.343 0.603 1.00 92.50 97 GLN A N 1
ATOM 696 C CA . GLN A 1 97 ? 1.571 -8.630 1.642 1.00 92.50 97 GLN A CA 1
ATOM 697 C C . GLN A 1 97 ? 1.441 -7.414 2.555 1.00 92.50 97 GLN A C 1
ATOM 699 O O . GLN A 1 97 ? 2.421 -6.953 3.147 1.00 92.50 97 GLN A O 1
ATOM 704 N N . LEU A 1 98 ? 0.211 -6.931 2.697 1.00 91.75 98 LEU A N 1
ATOM 705 C CA . LEU A 1 98 ? -0.163 -5.888 3.638 1.00 91.75 98 LEU A CA 1
ATOM 706 C C . LEU A 1 98 ? -1.093 -6.478 4.695 1.00 91.75 98 LEU A C 1
ATOM 708 O O . LEU A 1 98 ? -2.105 -7.104 4.369 1.00 91.75 98 LEU A O 1
ATOM 712 N N . ARG A 1 99 ? -0.760 -6.256 5.968 1.00 94.19 99 ARG A N 1
ATOM 713 C CA . ARG A 1 99 ? -1.615 -6.607 7.102 1.00 94.19 99 ARG A CA 1
ATOM 714 C C . ARG A 1 99 ? -2.121 -5.329 7.749 1.00 94.19 99 ARG A C 1
ATOM 716 O O . ARG A 1 99 ? -1.337 -4.570 8.311 1.00 94.19 99 ARG A O 1
ATOM 723 N N . VAL A 1 100 ? -3.427 -5.104 7.700 1.00 94.12 100 VAL A N 1
ATOM 724 C CA . VAL A 1 100 ? -4.090 -3.974 8.360 1.00 94.12 100 VAL A CA 1
ATOM 725 C C . VAL A 1 100 ? -4.891 -4.479 9.541 1.00 94.12 100 VAL A C 1
ATOM 727 O O . VAL A 1 100 ? -5.609 -5.470 9.427 1.00 94.12 100 VAL A O 1
ATOM 730 N N . ARG A 1 101 ? -4.808 -3.772 10.664 1.00 95.25 101 ARG A N 1
ATOM 731 C CA . ARG A 1 101 ? -5.667 -4.007 11.821 1.00 95.25 101 ARG A CA 1
ATOM 732 C C . ARG A 1 101 ? -6.489 -2.760 12.105 1.00 95.25 101 ARG A C 1
ATOM 734 O O . ARG A 1 101 ? -5.922 -1.690 12.314 1.00 95.25 101 ARG A O 1
ATOM 741 N N . SER A 1 102 ? -7.807 -2.924 12.136 1.00 95.50 102 SER A N 1
ATOM 742 C CA . SER A 1 102 ? -8.751 -1.917 12.616 1.00 95.50 102 SER A CA 1
ATOM 743 C C . SER A 1 102 ? -9.230 -2.302 14.003 1.00 95.50 102 SER A C 1
ATOM 745 O O . SER A 1 102 ? -9.551 -3.469 14.230 1.00 95.50 102 SER A O 1
ATOM 747 N N . THR A 1 103 ? -9.260 -1.346 14.925 1.00 95.94 103 THR A N 1
ATOM 748 C CA . THR A 1 103 ? -9.801 -1.544 16.279 1.00 95.94 103 THR A CA 1
ATOM 749 C C . THR A 1 103 ? -10.858 -0.486 16.547 1.00 95.94 103 THR A C 1
ATOM 751 O O . THR A 1 103 ? -10.631 0.686 16.252 1.00 95.94 103 THR A O 1
ATOM 754 N N . ASP A 1 104 ? -12.009 -0.909 17.055 1.00 94.25 104 ASP A N 1
ATOM 755 C CA . ASP A 1 104 ? -13.074 -0.054 17.577 1.00 94.25 104 ASP A CA 1
ATOM 756 C C . ASP A 1 104 ? -12.864 0.119 19.088 1.00 94.25 104 ASP A C 1
ATOM 758 O O . ASP A 1 104 ? -12.760 -0.865 19.827 1.00 94.25 104 ASP A O 1
ATOM 762 N N . ALA A 1 105 ? -12.751 1.369 19.539 1.00 87.19 105 ALA A N 1
ATOM 763 C CA . ALA A 1 105 ? -12.461 1.684 20.936 1.00 87.19 105 ALA A CA 1
ATOM 764 C C . ALA A 1 105 ? -13.666 1.483 21.873 1.00 87.19 105 ALA A C 1
ATOM 766 O O . ALA A 1 105 ? -13.466 1.227 23.060 1.00 87.19 105 ALA A O 1
ATOM 767 N N . GLN A 1 106 ? -14.893 1.584 21.358 1.00 88.06 106 GLN A N 1
ATOM 768 C CA . GLN A 1 106 ? -16.129 1.490 22.139 1.00 88.06 106 GLN A CA 1
ATOM 769 C C . GLN A 1 106 ? -16.493 0.036 22.429 1.00 88.06 106 GLN A C 1
ATOM 771 O O . GLN A 1 106 ? -16.839 -0.320 23.555 1.00 88.06 106 GLN A O 1
ATOM 776 N N . THR A 1 107 ? -16.406 -0.821 21.410 1.00 91.56 107 THR A N 1
ATOM 777 C CA . THR A 1 107 ? -16.784 -2.239 21.535 1.00 91.56 107 THR A CA 1
ATOM 778 C C . THR A 1 107 ? -15.598 -3.153 21.837 1.00 91.56 107 THR A C 1
ATOM 780 O O . THR A 1 107 ? -15.787 -4.297 22.251 1.00 91.56 107 THR A O 1
ATOM 783 N N . GLY A 1 108 ? -14.369 -2.681 21.602 1.00 90.50 108 GLY A N 1
ATOM 784 C CA . GLY A 1 108 ? -13.164 -3.509 21.631 1.00 90.50 108 GLY A CA 1
ATOM 785 C C . GLY A 1 108 ? -13.058 -4.476 20.447 1.00 90.50 108 GLY A C 1
ATOM 786 O O . GLY A 1 108 ? -12.128 -5.287 20.400 1.00 90.50 108 GLY A O 1
ATOM 787 N N . ALA A 1 109 ? -13.990 -4.416 19.487 1.00 93.81 109 ALA A N 1
ATOM 788 C CA . ALA A 1 109 ? -13.941 -5.239 18.293 1.00 93.81 109 ALA A CA 1
ATOM 789 C C . ALA A 1 109 ? -12.684 -4.914 17.476 1.00 93.81 109 ALA A C 1
ATOM 791 O O . ALA A 1 109 ? -12.293 -3.757 17.310 1.00 93.81 109 ALA A O 1
ATOM 792 N N . ALA A 1 110 ? -12.050 -5.953 16.937 1.00 94.94 110 ALA A N 1
ATOM 793 C CA . ALA A 1 110 ? -10.887 -5.799 16.081 1.00 94.94 110 ALA A CA 1
ATOM 794 C C . ALA A 1 110 ? -11.007 -6.681 14.843 1.00 94.94 110 ALA A C 1
ATOM 796 O O . ALA A 1 110 ? -11.345 -7.861 14.930 1.00 94.94 110 ALA A O 1
ATOM 797 N N . VAL A 1 111 ? -10.667 -6.108 13.693 1.00 94.38 111 VAL A N 1
ATOM 798 C CA . VAL A 1 111 ? -10.634 -6.802 12.405 1.00 94.38 111 VAL A CA 1
ATOM 799 C C . VAL A 1 111 ? -9.221 -6.722 11.860 1.00 94.38 111 VAL A C 1
ATOM 801 O O . VAL A 1 111 ? -8.621 -5.649 11.825 1.00 94.38 111 VAL A O 1
ATOM 804 N N . THR A 1 112 ? -8.683 -7.864 11.435 1.00 95.31 112 THR A N 1
ATOM 805 C CA . THR A 1 112 ? -7.405 -7.925 10.721 1.00 95.31 112 THR A CA 1
ATOM 806 C C . THR A 1 112 ? -7.654 -8.340 9.282 1.00 95.31 112 THR A C 1
ATOM 808 O O . THR A 1 112 ? -8.244 -9.389 9.036 1.00 95.31 112 THR A O 1
ATOM 811 N N . LEU A 1 113 ? -7.180 -7.530 8.342 1.00 93.12 113 LEU A N 1
ATOM 812 C CA . LEU A 1 113 ? -7.222 -7.797 6.913 1.00 93.12 113 LEU A CA 1
ATOM 813 C C . LEU A 1 113 ? -5.808 -8.100 6.419 1.00 93.12 113 LEU A C 1
ATOM 815 O O . LEU A 1 113 ? -4.877 -7.346 6.694 1.00 93.12 113 LEU A O 1
ATOM 819 N N . ASN A 1 114 ? -5.663 -9.195 5.679 1.00 93.88 114 ASN A N 1
ATOM 820 C CA . ASN A 1 114 ? -4.443 -9.532 4.954 1.00 93.88 114 ASN A CA 1
ATOM 821 C C . ASN A 1 114 ? -4.743 -9.411 3.463 1.00 93.88 114 ASN A C 1
ATOM 823 O O . ASN A 1 114 ? -5.629 -10.109 2.970 1.00 93.88 114 ASN A O 1
ATOM 827 N N . GLN A 1 115 ? -4.028 -8.539 2.759 1.00 91.44 115 GLN A N 1
ATOM 828 C CA . GLN A 1 115 ? -4.225 -8.314 1.330 1.00 91.44 115 GLN A CA 1
ATOM 829 C C . GLN A 1 115 ? -2.902 -8.458 0.578 1.00 91.44 115 GLN A C 1
ATOM 831 O O . GLN A 1 115 ? -1.877 -7.929 1.006 1.00 91.44 115 GLN A O 1
ATOM 836 N N . GLY A 1 116 ? -2.950 -9.174 -0.545 1.00 91.62 116 GLY A N 1
ATOM 837 C CA . GLY A 1 116 ? -1.899 -9.166 -1.556 1.00 91.62 116 GLY A CA 1
ATOM 838 C C . GLY A 1 116 ? -2.135 -8.023 -2.540 1.00 91.62 116 GLY A C 1
ATOM 839 O O . GLY A 1 116 ? -3.256 -7.869 -3.026 1.00 91.62 116 GLY A O 1
ATOM 840 N N . VAL A 1 117 ? -1.108 -7.226 -2.823 1.00 89.38 117 VAL A N 1
ATOM 841 C CA . VAL A 1 117 ? -1.179 -6.108 -3.776 1.00 89.38 117 VAL A CA 1
ATOM 842 C C . VAL A 1 117 ? -0.010 -6.169 -4.748 1.00 89.38 117 VAL A C 1
ATOM 844 O O . VAL A 1 117 ? 1.108 -6.497 -4.353 1.00 89.38 117 VAL A O 1
ATOM 847 N N . THR A 1 118 ? -0.264 -5.835 -6.010 1.00 88.12 118 THR A N 1
ATOM 848 C CA . THR A 1 118 ? 0.772 -5.743 -7.042 1.00 88.12 118 THR A CA 1
ATOM 849 C C . THR A 1 118 ? 1.087 -4.278 -7.306 1.00 88.12 118 THR A C 1
ATOM 851 O O . THR A 1 118 ? 0.181 -3.481 -7.537 1.00 88.12 118 THR A O 1
ATOM 854 N N . VAL A 1 119 ? 2.370 -3.926 -7.274 1.00 84.69 119 VAL A N 1
ATOM 855 C CA . VAL A 1 119 ? 2.861 -2.567 -7.518 1.00 84.69 119 VAL A CA 1
ATOM 856 C C . VAL A 1 119 ? 3.950 -2.619 -8.580 1.00 84.69 119 VAL A C 1
ATOM 858 O O . VAL A 1 119 ? 4.911 -3.386 -8.459 1.00 84.69 119 VAL A O 1
ATOM 861 N N . ARG A 1 120 ? 3.814 -1.782 -9.610 1.00 84.69 120 ARG A N 1
ATOM 862 C CA . ARG A 1 120 ? 4.865 -1.548 -10.603 1.00 84.69 120 ARG A CA 1
ATOM 863 C C . ARG A 1 120 ? 5.836 -0.500 -10.066 1.00 84.69 120 ARG A C 1
ATOM 865 O O . ARG A 1 120 ? 5.422 0.584 -9.667 1.00 84.69 120 ARG A O 1
ATOM 872 N N . THR A 1 121 ? 7.119 -0.835 -10.033 1.00 79.25 121 THR A N 1
ATOM 873 C CA . THR A 1 121 ? 8.191 0.029 -9.515 1.00 79.25 121 THR A CA 1
ATOM 874 C C . THR A 1 121 ? 9.404 -0.003 -10.438 1.00 79.25 121 THR A C 1
ATOM 876 O O . THR A 1 121 ? 9.467 -0.819 -11.356 1.00 79.25 121 THR A O 1
ATOM 879 N N . ALA A 1 122 ? 10.380 0.872 -10.210 1.00 79.38 122 ALA A N 1
ATOM 880 C CA . ALA A 1 122 ? 11.649 0.830 -10.923 1.00 79.38 122 ALA A CA 1
ATOM 881 C C . ALA A 1 122 ? 12.462 -0.422 -10.544 1.00 79.38 122 ALA A C 1
ATOM 883 O O . ALA A 1 122 ? 12.447 -0.871 -9.400 1.00 79.38 122 ALA A O 1
ATOM 884 N N . VAL A 1 123 ? 13.241 -0.957 -11.488 1.00 78.00 123 VAL A N 1
ATOM 885 C CA . VAL A 1 123 ? 14.171 -2.078 -11.227 1.00 78.00 123 VAL A CA 1
ATOM 886 C C . VAL A 1 123 ? 15.314 -1.695 -10.277 1.00 78.00 123 VAL A C 1
ATOM 888 O O . VAL A 1 123 ? 15.924 -2.556 -9.643 1.00 78.00 123 VAL A O 1
ATOM 891 N N . ILE A 1 124 ? 15.624 -0.400 -10.164 1.00 72.94 124 ILE A N 1
ATOM 892 C CA . ILE A 1 124 ? 16.622 0.104 -9.217 1.00 72.94 124 ILE A CA 1
ATOM 893 C C . ILE A 1 124 ? 16.109 -0.087 -7.788 1.00 72.94 124 ILE A C 1
ATOM 895 O O . ILE A 1 124 ? 15.020 0.355 -7.443 1.00 72.94 124 ILE A O 1
ATOM 899 N N . GLY A 1 125 ? 16.926 -0.719 -6.941 1.00 68.81 125 GLY A N 1
ATOM 900 C CA . GLY A 1 125 ? 16.590 -0.960 -5.535 1.00 68.81 125 GLY A CA 1
ATOM 901 C C . GLY A 1 125 ? 15.707 -2.187 -5.292 1.00 68.81 125 GLY A C 1
ATOM 902 O O . GLY A 1 125 ? 15.403 -2.480 -4.138 1.00 68.81 125 GLY A O 1
ATOM 903 N N . LEU A 1 126 ? 15.358 -2.953 -6.335 1.00 76.06 126 LEU A N 1
ATOM 904 C CA . LEU A 1 126 ? 14.497 -4.136 -6.222 1.00 76.06 126 LEU A CA 1
ATOM 905 C C . LEU A 1 126 ? 15.031 -5.160 -5.207 1.00 76.06 126 LEU A C 1
ATOM 907 O O . LEU A 1 126 ? 14.288 -5.594 -4.335 1.00 76.06 126 LEU A O 1
ATOM 911 N N . ASN A 1 127 ? 16.337 -5.450 -5.239 1.00 72.62 127 ASN A N 1
ATOM 912 C CA . ASN A 1 127 ? 16.997 -6.366 -4.294 1.00 72.62 127 ASN A CA 1
ATOM 913 C C . ASN A 1 127 ? 17.011 -5.850 -2.845 1.00 72.62 127 ASN A C 1
ATOM 915 O O . ASN A 1 127 ? 17.251 -6.610 -1.915 1.00 72.62 127 ASN A O 1
ATOM 919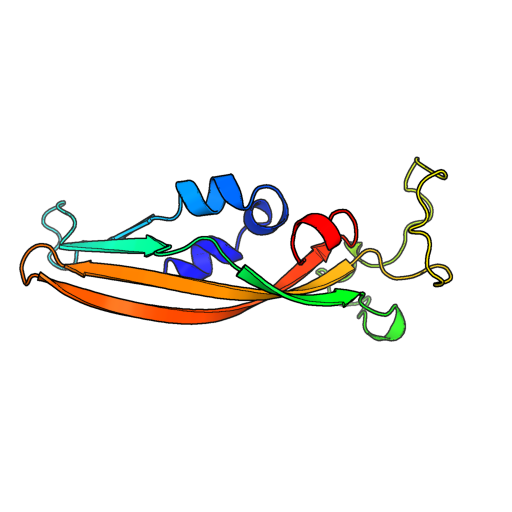 N N . THR A 1 128 ? 16.817 -4.549 -2.635 1.00 73.31 128 THR A N 1
ATOM 920 C CA . THR A 1 128 ? 16.720 -3.956 -1.294 1.00 73.31 128 THR A CA 1
ATOM 921 C C . THR A 1 128 ? 15.284 -4.014 -0.773 1.00 73.31 128 THR A C 1
ATOM 923 O O . THR A 1 128 ? 15.067 -4.091 0.433 1.00 73.31 128 THR A O 1
ATOM 926 N N . MET A 1 129 ? 14.301 -3.985 -1.674 1.00 74.06 129 MET A N 1
ATOM 927 C CA . MET A 1 129 ? 12.873 -3.986 -1.344 1.00 74.06 129 MET A CA 1
ATOM 928 C C . MET A 1 129 ? 12.280 -5.398 -1.240 1.00 74.06 129 MET A C 1
ATOM 930 O O . MET A 1 129 ? 11.371 -5.614 -0.437 1.00 74.06 129 MET A O 1
ATOM 934 N N . CYS A 1 130 ? 12.802 -6.332 -2.036 1.00 76.75 130 CYS A N 1
ATOM 935 C CA . CYS A 1 130 ? 12.346 -7.708 -2.193 1.00 76.75 130 CYS A CA 1
ATOM 936 C C . CYS A 1 130 ? 13.548 -8.661 -2.090 1.00 76.75 130 CYS A C 1
ATOM 938 O O . CYS A 1 130 ? 14.213 -8.921 -3.093 1.00 76.75 130 CYS A O 1
ATOM 940 N N . ASN A 1 131 ? 13.838 -9.137 -0.875 1.00 64.56 131 ASN A N 1
ATOM 941 C CA . ASN A 1 131 ? 14.902 -10.098 -0.556 1.00 64.56 131 ASN A CA 1
ATOM 942 C C . ASN A 1 131 ? 14.359 -11.171 0.387 1.00 64.56 131 ASN A C 1
ATOM 944 O O . ASN A 1 131 ? 13.692 -10.764 1.367 1.00 64.56 131 ASN A O 1
#

Foldseek 3Di:
DLVCVLAVDCCCQVPQVVSQVPRKDFDDPPPPPDGQKMKHFPDRKAWPDKAFDFPVNADPVDPVCVQQQDDPPPPCPPDDPPDDDPRGTQKMKIKIWTWMKMAGPPPRDIDIDIDIDIHIHGPPCCVVRHD